Protein AF-A0A139XTA2-F1 (afdb_monomer)

Sequence (154 aa):
LEHAQQMVEWRREFYPLSDKDPELAELLKLGAMYWVGRDPSLRPLLIVRLSRLPKATTPELFKKLTIFCFEWALRFLMVPGVVETCVVLFDVRAVPLHQFPVSALTDMVNTLTKQFPFRLHRMWIINDSFFVQTVWSIAKQFLTEVQQQKMKFF

Secondary structure (DSSP, 8-state):
-HHHHHHHHHHHHH----TTSHHHHHHHHTTSEEEEEE-TT-PEEEEEEGGGS-TT--HHHHHHHHHHHHHHHHHHT-BTTTB--EEEEEE-TT--GGGS-HHHHHHHHHHHHHHSTT-EEEEEEES--HHHHHHHHHHGGGS-HHHHHTEEE-

Radius of gyration: 15.33 Å; Cα contacts (8 Å, |Δi|>4): 190; chains: 1; bounding box: 38×36×37 Å

Foldseek 3Di:
DVLVVVLVVVDVVLDDADCVPVLLVQCVVLCQWDWDFADPLQAIEIEHAPVSDDPPQDLSSVLSNVVVRVVCCVVPRADPPRHQAHEYEHECPPPPCVPDDLVSLLVSLVCCCSNVNPHYQAYEYEPDDPNVVVVVVSSVVNDDPVRVVRYHYD

Solvent-accessible surface area (backbone atoms only — not comparable to full-atom values): 8726 Å² total; per-residue (Å²): 110,69,69,60,51,54,44,52,52,52,50,63,71,66,49,87,81,58,74,80,42,68,71,54,33,48,44,50,72,58,52,21,51,47,79,52,76,55,48,98,83,59,24,37,26,36,40,34,32,54,65,48,52,60,92,82,65,46,65,68,58,54,48,52,48,52,51,51,54,48,56,50,34,60,73,74,64,39,39,89,98,77,29,67,36,30,34,34,42,40,36,47,44,95,48,72,69,86,74,57,55,66,67,50,54,52,50,50,53,50,46,43,55,67,74,48,58,83,28,73,63,36,36,41,35,34,62,62,48,83,67,48,59,59,55,44,63,56,49,51,78,80,43,55,72,74,58,51,72,30,54,43,81,75

Nearest PDB structures (foldseek):
  3q8g-assembly1_A  TM=8.416E-01  e=1.715E-07  Saccharomyces cerevisiae
  3b74-assembly1_A  TM=8.156E-01  e=2.206E-07  Saccharomyces cerevisiae
  7zg9-assembly2_B  TM=7.229E-01  e=6.046E-07  Saccharomyces cerevisiae S288C
  7wvt-assembly1_A  TM=8.093E-01  e=4.262E-06  Saccharomyces cerevisiae S288C
  7wwg-assembly1_A  TM=7.658E-01  e=7.514E-06  Saccharomyces cerevisiae S288C

InterPro domains:
  IPR001251 CRAL-TRIO lipid binding dom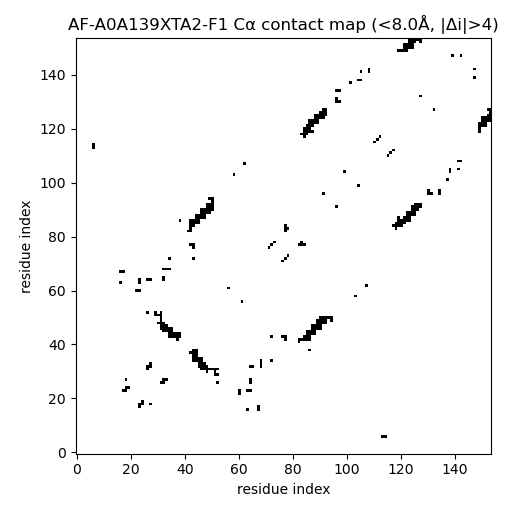ain [PF00650] (29-154)
  IPR001251 CRAL-TRIO lipid binding domain [PS50191] (23-154)
  IPR001251 CRAL-TRIO lipid binding domain [cd00170] (21-154)
  IPR036865 CRAL-TRIO lipid binding domain superfamily [G3DSA:3.40.525.10] (1-154)
  IPR036865 CRAL-TRIO lipid binding domain superfamily [SSF52087] (21-153)

Mean predicted aligned error: 4.33 Å

Structure (mmCIF, N/CA/C/O backbone):
data_AF-A0A139XTA2-F1
#
_entry.id   AF-A0A139XTA2-F1
#
loop_
_atom_site.group_PDB
_atom_site.id
_atom_site.type_symbol
_atom_site.label_atom_id
_atom_site.label_alt_id
_atom_site.label_comp_id
_atom_site.label_asym_id
_atom_site.label_entity_id
_atom_site.label_seq_id
_atom_site.pdbx_PDB_ins_code
_atom_site.Cartn_x
_atom_site.Cartn_y
_atom_site.Cartn_z
_atom_site.occupancy
_atom_site.B_iso_or_equiv
_atom_site.auth_seq_id
_atom_site.auth_comp_id
_atom_site.auth_asym_id
_atom_site.auth_atom_id
_atom_site.pdbx_PDB_model_num
ATOM 1 N N . LEU A 1 1 ? -10.656 21.370 4.071 1.00 78.69 1 LEU A N 1
ATOM 2 C CA . LEU A 1 1 ? -10.856 21.712 2.642 1.00 78.69 1 LEU A CA 1
ATOM 3 C C . LEU A 1 1 ? -9.549 21.594 1.863 1.00 78.69 1 LEU A C 1
ATOM 5 O O . LEU A 1 1 ? -9.538 20.863 0.886 1.00 78.69 1 LEU A O 1
ATOM 9 N N . GLU A 1 2 ? -8.451 22.180 2.348 1.00 91.56 2 GLU A N 1
ATOM 10 C CA . GLU A 1 2 ? -7.116 22.091 1.723 1.00 91.56 2 GLU A CA 1
ATOM 11 C C . GLU A 1 2 ? -6.650 20.652 1.428 1.00 91.56 2 GLU A C 1
ATOM 13 O O . GLU A 1 2 ? -6.297 20.328 0.300 1.00 91.56 2 GLU A O 1
ATOM 18 N N . HIS A 1 3 ? -6.740 19.740 2.403 1.00 89.38 3 HIS A N 1
ATOM 19 C CA . HIS A 1 3 ? -6.339 18.344 2.188 1.00 89.38 3 HIS A CA 1
ATOM 20 C C . HIS A 1 3 ? -7.135 17.651 1.067 1.00 89.38 3 HIS A C 1
ATOM 22 O O . HIS A 1 3 ? -6.572 16.918 0.261 1.00 89.38 3 HIS A O 1
ATOM 28 N N . ALA A 1 4 ? -8.441 17.920 0.977 1.00 92.94 4 ALA A N 1
ATOM 29 C CA . ALA A 1 4 ? -9.280 17.354 -0.075 1.00 92.94 4 ALA A CA 1
ATOM 30 C C . ALA A 1 4 ? -8.895 17.894 -1.464 1.00 92.94 4 ALA A C 1
ATOM 32 O O . ALA A 1 4 ? -8.940 17.146 -2.436 1.00 92.94 4 ALA A O 1
ATOM 33 N N . GLN A 1 5 ? -8.471 19.160 -1.560 1.00 94.81 5 GLN A N 1
ATOM 34 C CA . GLN A 1 5 ? -7.954 19.736 -2.807 1.00 94.81 5 GLN A CA 1
ATOM 35 C C . GLN A 1 5 ? -6.657 19.043 -3.232 1.00 94.81 5 GLN A C 1
ATOM 37 O O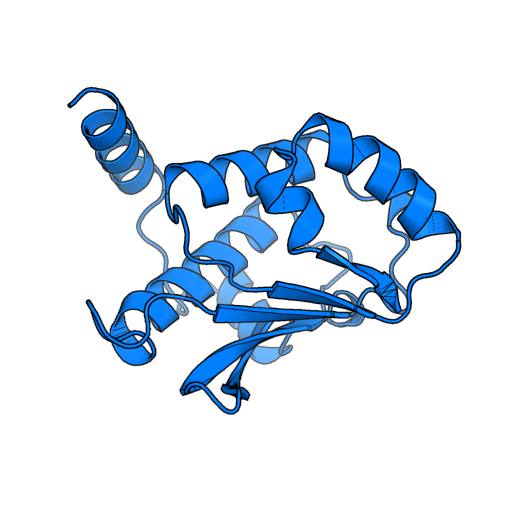 . GLN A 1 5 ? -6.583 18.552 -4.354 1.00 94.81 5 GLN A O 1
ATOM 42 N N . GLN A 1 6 ? -5.708 18.874 -2.306 1.00 94.12 6 GLN A N 1
ATOM 43 C CA . GLN A 1 6 ? -4.457 18.147 -2.561 1.00 94.12 6 GLN A CA 1
ATOM 44 C C . GLN A 1 6 ? -4.706 16.697 -3.005 1.00 94.12 6 GLN A C 1
ATOM 46 O O . GLN A 1 6 ? -4.005 16.172 -3.870 1.00 94.12 6 GLN A O 1
ATOM 51 N N . MET A 1 7 ? -5.717 16.029 -2.435 1.00 95.00 7 MET A N 1
ATOM 52 C CA . MET A 1 7 ? -6.122 14.694 -2.884 1.00 95.00 7 MET A CA 1
ATOM 53 C C . MET A 1 7 ? -6.605 14.708 -4.336 1.00 95.00 7 MET A C 1
ATOM 55 O O . MET A 1 7 ? -6.195 13.863 -5.129 1.00 95.00 7 MET A O 1
ATOM 59 N N . VAL A 1 8 ? -7.462 15.665 -4.695 1.00 95.50 8 VAL A N 1
ATOM 60 C CA . VAL A 1 8 ? -7.990 15.794 -6.059 1.00 95.50 8 VAL A CA 1
ATOM 61 C C . VAL A 1 8 ? -6.881 16.122 -7.059 1.00 95.50 8 VAL A C 1
ATOM 63 O O . VAL A 1 8 ? -6.839 15.511 -8.124 1.00 95.50 8 VAL A O 1
ATOM 66 N N . GLU A 1 9 ? -5.985 17.048 -6.726 1.00 96.12 9 GLU A N 1
ATOM 67 C CA . GLU A 1 9 ? -4.848 17.439 -7.570 1.00 96.12 9 GLU A CA 1
ATOM 68 C C . GLU A 1 9 ? -3.920 16.256 -7.836 1.00 96.12 9 GLU A C 1
ATOM 70 O O . GLU A 1 9 ? -3.707 15.900 -8.993 1.00 96.12 9 GLU A O 1
ATOM 75 N N . TRP A 1 10 ? -3.494 15.552 -6.783 1.00 95.88 10 TRP A N 1
ATOM 76 C CA . TRP A 1 10 ? -2.662 14.358 -6.929 1.00 95.88 10 TRP A CA 1
ATOM 77 C C . TRP A 1 10 ? -3.321 13.299 -7.819 1.00 95.88 10 TRP A C 1
ATOM 79 O O . TRP A 1 10 ? -2.666 12.694 -8.663 1.00 95.88 10 TRP A O 1
ATOM 89 N N . ARG A 1 11 ? -4.636 13.078 -7.672 1.00 95.00 11 ARG A N 1
ATOM 90 C CA . ARG A 1 11 ? -5.367 12.126 -8.521 1.00 95.00 11 ARG A CA 1
ATOM 91 C C . ARG A 1 11 ? -5.356 12.566 -9.986 1.00 95.00 11 ARG A C 1
ATOM 93 O O . ARG A 1 11 ? -5.159 11.728 -10.859 1.00 95.00 11 ARG A O 1
ATOM 100 N N . ARG A 1 12 ? -5.545 13.857 -10.272 1.00 95.56 12 ARG A N 1
ATOM 101 C CA . ARG A 1 12 ? -5.494 14.381 -11.649 1.00 95.56 12 ARG A CA 1
ATOM 102 C C . ARG A 1 12 ? -4.133 14.159 -12.302 1.00 95.56 12 ARG A C 1
ATOM 104 O O . ARG A 1 12 ? -4.094 13.898 -13.495 1.00 95.56 12 ARG A O 1
ATOM 111 N N . GLU A 1 13 ? -3.057 14.248 -11.528 1.00 94.56 13 GLU A N 1
ATOM 112 C CA . GLU A 1 13 ? -1.691 14.020 -12.009 1.00 94.56 13 GLU A CA 1
ATOM 113 C C . GLU A 1 13 ? -1.353 12.531 -12.154 1.00 94.56 13 GLU A C 1
ATOM 115 O O . GLU A 1 13 ? -0.640 12.141 -13.075 1.00 94.56 13 GLU A O 1
ATOM 120 N N . PHE A 1 14 ? -1.849 11.690 -11.243 1.00 94.56 14 PHE A N 1
ATOM 121 C CA . PHE A 1 14 ? -1.490 10.273 -11.191 1.00 94.56 14 PHE A CA 1
ATOM 122 C C . PHE A 1 14 ? -2.231 9.412 -12.225 1.00 94.56 14 PHE A C 1
ATOM 124 O O . PHE A 1 14 ? -1.702 8.398 -12.681 1.00 94.56 14 PHE A O 1
ATOM 131 N N . TYR A 1 15 ? -3.467 9.777 -12.572 1.00 93.31 15 TYR A N 1
ATOM 132 C CA . TYR A 1 15 ? -4.300 9.038 -13.524 1.00 93.31 15 TYR A CA 1
ATOM 133 C C . TYR A 1 15 ? -4.095 9.536 -14.970 1.00 93.31 15 TYR A C 1
ATOM 135 O O . TYR A 1 15 ? -3.822 10.716 -15.174 1.00 93.31 15 TYR A O 1
ATOM 143 N N . PRO A 1 16 ? -4.268 8.676 -15.998 1.00 93.12 16 PRO A N 1
ATOM 144 C CA . PRO A 1 16 ? -4.934 7.372 -15.972 1.00 93.12 16 PRO A CA 1
ATOM 145 C C . PRO A 1 16 ? -4.050 6.210 -15.505 1.00 93.12 16 PRO A C 1
ATOM 147 O O . PRO A 1 16 ? -2.853 6.156 -15.759 1.00 93.12 16 PRO A O 1
ATOM 150 N N . LEU A 1 17 ? -4.697 5.227 -14.877 1.00 94.12 17 LEU A N 1
ATOM 151 C CA . LEU A 1 17 ? -4.104 3.960 -14.465 1.00 94.12 17 LEU A CA 1
ATOM 152 C C . LEU A 1 17 ? -4.960 2.837 -15.045 1.00 94.12 17 LEU A C 1
ATOM 154 O O . LEU A 1 17 ? -6.180 2.840 -14.873 1.00 94.12 17 LEU A O 1
ATOM 158 N N . SER A 1 18 ? -4.344 1.898 -15.755 1.00 93.56 18 SER A N 1
ATOM 159 C CA . SER A 1 18 ? -5.066 0.818 -16.424 1.00 93.56 18 SER A CA 1
ATOM 160 C C . SER A 1 18 ? -4.242 -0.456 -16.434 1.00 93.56 18 SER A C 1
ATOM 162 O O . SER A 1 18 ? -3.055 -0.434 -16.723 1.00 93.56 18 SER A O 1
ATOM 164 N N . ASP A 1 19 ? -4.918 -1.575 -16.213 1.00 92.38 19 ASP A N 1
ATOM 165 C CA . ASP A 1 19 ? -4.438 -2.939 -16.445 1.00 92.38 19 ASP A CA 1
ATOM 166 C C . ASP A 1 19 ? -4.076 -3.247 -17.909 1.00 92.38 19 ASP A C 1
ATOM 168 O O . ASP A 1 19 ? -3.582 -4.333 -18.200 1.00 92.38 19 ASP A O 1
ATOM 172 N N . LYS A 1 20 ? -4.306 -2.310 -18.836 1.00 95.44 20 LYS A N 1
ATOM 173 C CA . LYS A 1 20 ? -3.802 -2.368 -20.213 1.00 95.44 20 LYS A CA 1
ATOM 174 C C . LYS A 1 20 ? -2.366 -1.857 -20.349 1.00 95.44 20 LYS A C 1
ATOM 176 O O . LYS A 1 20 ? -1.761 -2.092 -21.391 1.00 95.44 20 LYS A O 1
ATOM 181 N N . ASP A 1 21 ? -1.831 -1.164 -19.340 1.00 96.31 21 ASP A N 1
ATOM 182 C CA . ASP A 1 21 ? -0.407 -0.818 -19.272 1.00 96.31 21 ASP A CA 1
ATOM 183 C C . ASP A 1 21 ? 0.407 -2.128 -19.187 1.00 96.31 21 ASP A C 1
ATOM 185 O O . ASP A 1 21 ? 0.208 -2.887 -18.233 1.00 96.31 21 ASP A O 1
ATOM 189 N N . PRO A 1 22 ? 1.286 -2.434 -20.164 1.00 96.44 22 PRO A N 1
ATOM 190 C CA . PRO A 1 22 ? 1.987 -3.715 -20.228 1.00 96.44 22 PRO A CA 1
ATOM 191 C C . PRO A 1 22 ? 2.801 -4.047 -18.976 1.00 96.44 22 PRO A C 1
ATOM 193 O O . PRO A 1 22 ? 2.806 -5.202 -18.548 1.00 96.44 22 PRO A O 1
A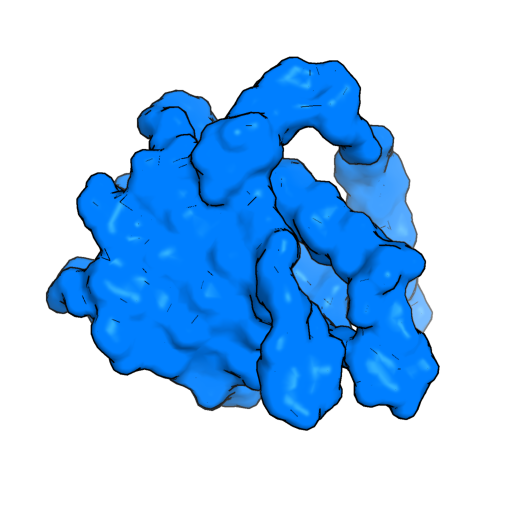TOM 196 N N . GLU A 1 23 ? 3.462 -3.056 -18.372 1.00 95.62 23 GLU A N 1
ATOM 197 C CA . GLU A 1 23 ? 4.311 -3.280 -17.199 1.00 95.62 23 GLU A CA 1
ATOM 198 C C . GLU A 1 23 ? 3.457 -3.617 -15.973 1.00 95.62 23 GLU A C 1
ATOM 200 O O . GLU A 1 23 ? 3.743 -4.562 -15.235 1.00 95.62 23 GLU A O 1
ATOM 205 N N . LEU A 1 24 ? 2.356 -2.885 -15.786 1.00 96.69 24 LEU A N 1
ATOM 206 C CA . LEU A 1 24 ? 1.407 -3.140 -14.706 1.00 96.69 24 LEU A CA 1
ATOM 207 C C . LEU A 1 24 ? 0.687 -4.482 -14.894 1.00 96.69 24 LEU A C 1
ATOM 209 O O . LEU A 1 24 ? 0.552 -5.253 -13.941 1.00 96.69 24 LEU A O 1
ATOM 213 N N . ALA A 1 25 ? 0.250 -4.774 -16.121 1.00 97.06 25 ALA A N 1
ATOM 214 C CA . ALA A 1 25 ? -0.408 -6.024 -16.482 1.00 97.06 25 ALA A CA 1
ATOM 215 C C . ALA A 1 25 ? 0.475 -7.234 -16.165 1.00 97.06 25 ALA A C 1
ATOM 217 O O . ALA A 1 25 ? -0.017 -8.247 -15.667 1.00 97.06 25 ALA A O 1
ATOM 218 N N . GLU A 1 26 ? 1.777 -7.130 -16.427 1.00 96.88 26 GLU A N 1
ATOM 219 C CA . GLU A 1 26 ? 2.726 -8.193 -16.123 1.00 96.88 26 GLU A CA 1
ATOM 220 C C . GLU A 1 26 ? 2.857 -8.423 -14.614 1.00 96.88 26 GLU A C 1
ATOM 222 O O . GLU A 1 26 ? 2.754 -9.561 -14.155 1.00 96.88 26 GLU A O 1
ATOM 227 N N . LEU A 1 27 ? 2.968 -7.363 -13.806 1.00 96.69 27 LEU A N 1
ATOM 228 C CA . LEU A 1 27 ? 3.013 -7.511 -12.345 1.00 96.69 27 LEU A CA 1
ATOM 229 C C . LEU A 1 27 ? 1.738 -8.143 -11.766 1.00 96.69 27 LEU A C 1
ATOM 231 O O . LEU A 1 27 ? 1.811 -8.951 -10.831 1.00 96.69 27 LEU A O 1
ATOM 235 N N . LEU A 1 28 ? 0.576 -7.800 -12.331 1.00 96.94 28 LEU A N 1
ATOM 236 C CA . LEU A 1 28 ? -0.703 -8.416 -11.979 1.00 96.94 28 LEU A CA 1
ATOM 237 C C . LEU A 1 28 ? -0.709 -9.914 -12.331 1.00 96.94 28 LEU A C 1
ATOM 239 O O . LEU A 1 28 ? -1.068 -10.734 -11.485 1.00 96.94 28 LEU A O 1
ATOM 243 N N . LYS A 1 29 ? -0.243 -10.293 -13.531 1.00 97.25 29 LYS A N 1
ATOM 244 C CA . LYS A 1 29 ? -0.150 -11.698 -13.983 1.00 97.25 29 LYS A CA 1
ATOM 245 C C . LYS A 1 29 ? 0.823 -12.533 -13.152 1.00 97.25 29 LYS A C 1
ATOM 247 O O . LYS A 1 29 ? 0.515 -13.674 -12.813 1.00 97.25 29 LYS A O 1
ATOM 252 N N . LEU A 1 30 ? 1.967 -11.965 -12.771 1.00 97.12 30 LEU A N 1
ATOM 253 C CA . LEU A 1 30 ? 2.942 -12.613 -11.882 1.00 97.12 30 LEU A CA 1
ATOM 254 C C . LEU A 1 30 ? 2.374 -12.861 -10.472 1.00 97.12 30 LEU A C 1
ATOM 256 O O . LEU A 1 30 ? 2.926 -13.647 -9.689 1.00 97.12 30 LEU A O 1
ATOM 260 N N . GLY A 1 31 ? 1.260 -12.200 -10.139 1.00 96.69 31 GLY A N 1
ATOM 261 C CA . GLY A 1 31 ? 0.622 -12.254 -8.834 1.00 96.69 31 GLY A CA 1
ATOM 262 C C . GLY A 1 31 ? 1.517 -11.644 -7.761 1.00 96.69 31 GLY A C 1
ATOM 263 O O . GLY A 1 31 ? 1.641 -12.211 -6.670 1.00 96.69 31 GLY A O 1
ATOM 264 N N . ALA A 1 32 ? 2.188 -10.538 -8.080 1.00 95.44 32 ALA A N 1
ATOM 265 C CA . ALA A 1 32 ? 2.979 -9.794 -7.108 1.00 95.44 32 ALA A CA 1
ATOM 266 C C . ALA A 1 32 ? 2.095 -9.124 -6.047 1.00 95.44 32 ALA A C 1
ATOM 268 O O . ALA A 1 32 ? 2.486 -9.037 -4.884 1.00 95.44 32 ALA A O 1
ATOM 269 N N . MET A 1 33 ? 0.883 -8.715 -6.430 1.00 97.94 33 MET A N 1
ATOM 270 C CA . MET A 1 33 ? -0.120 -8.166 -5.527 1.00 97.94 33 MET A CA 1
ATOM 271 C C . MET A 1 33 ? -1.522 -8.564 -5.988 1.00 97.94 33 MET A C 1
ATOM 273 O O . MET A 1 33 ? -1.856 -8.376 -7.155 1.00 97.94 33 MET A O 1
ATOM 277 N N . TYR A 1 34 ? -2.332 -9.138 -5.098 1.00 98.06 34 TYR A N 1
ATOM 278 C CA . TYR A 1 34 ? -3.694 -9.561 -5.435 1.00 98.06 34 TYR A CA 1
ATOM 279 C C . TYR A 1 34 ? -4.586 -9.703 -4.201 1.00 98.06 34 TYR A C 1
ATOM 281 O O . TYR A 1 34 ? -4.122 -9.992 -3.099 1.00 98.06 34 TYR A O 1
ATOM 289 N N . TRP A 1 35 ? -5.888 -9.528 -4.402 1.00 98.19 35 TRP A N 1
ATOM 290 C CA . TRP A 1 35 ? -6.899 -9.744 -3.371 1.00 98.19 35 TRP A CA 1
ATOM 291 C C . TRP A 1 35 ? -7.321 -11.210 -3.317 1.00 98.19 35 TRP A C 1
ATOM 293 O O . TRP A 1 35 ? -7.503 -11.845 -4.355 1.00 98.19 35 TRP A O 1
ATOM 303 N N . VAL A 1 36 ? -7.514 -11.745 -2.114 1.00 97.06 36 VAL A N 1
ATOM 304 C CA . VAL A 1 36 ? -8.007 -13.110 -1.908 1.00 97.06 36 VAL A CA 1
ATOM 305 C C . VAL A 1 36 ? -8.890 -13.181 -0.673 1.00 97.06 36 VAL A C 1
ATOM 307 O O . VAL A 1 36 ? -8.509 -12.703 0.386 1.00 97.06 36 VAL A O 1
ATOM 310 N N . GLY A 1 37 ? -10.054 -13.820 -0.789 1.00 96.31 37 GLY A N 1
ATOM 311 C CA . GLY A 1 37 ? -10.918 -14.114 0.355 1.00 96.31 37 GLY A CA 1
ATOM 312 C C . GLY A 1 37 ? -11.241 -12.906 1.246 1.00 96.31 37 GLY A C 1
ATOM 313 O O . GLY A 1 37 ? -11.165 -11.744 0.834 1.00 96.31 37 GLY A O 1
ATOM 314 N N . ARG A 1 38 ? -11.651 -13.200 2.482 1.00 96.81 38 ARG A N 1
ATOM 315 C CA . ARG A 1 38 ? -11.975 -12.216 3.518 1.00 96.81 38 ARG A CA 1
ATOM 316 C C . ARG A 1 38 ? -11.616 -12.768 4.898 1.00 96.81 38 ARG A C 1
ATOM 318 O O . ARG A 1 38 ? -11.621 -13.982 5.092 1.00 96.81 38 ARG A O 1
ATOM 325 N N . ASP A 1 39 ? -11.312 -11.883 5.843 1.00 95.25 39 ASP A N 1
ATOM 326 C CA . ASP A 1 39 ? -11.185 -12.248 7.258 1.00 95.25 39 ASP A CA 1
ATOM 327 C C . ASP A 1 39 ? -12.572 -12.556 7.886 1.00 95.25 39 ASP A C 1
ATOM 329 O O . ASP A 1 39 ? -13.604 -12.326 7.245 1.00 95.25 39 ASP A O 1
ATOM 333 N N . PRO A 1 40 ? -12.645 -13.058 9.136 1.00 95.75 40 PRO A N 1
ATOM 334 C CA . PRO A 1 40 ? -13.923 -13.334 9.805 1.00 95.75 40 PRO A CA 1
ATOM 335 C C . PRO A 1 40 ? -14.845 -12.117 9.988 1.00 95.75 40 PRO A C 1
ATOM 337 O O . PRO A 1 40 ? -16.038 -12.287 10.213 1.00 95.75 40 PRO A O 1
ATOM 340 N N . SER A 1 41 ? -14.324 -10.889 9.898 1.00 95.81 41 SER A N 1
ATOM 341 C CA . SER A 1 41 ? -15.122 -9.654 9.896 1.00 95.81 41 SER A CA 1
ATOM 342 C C . SER A 1 41 ? -15.393 -9.136 8.478 1.00 95.81 41 SER A C 1
ATOM 344 O O . SER A 1 41 ? -15.703 -7.959 8.301 1.00 95.81 41 SER A O 1
ATOM 346 N N . LEU A 1 42 ? -15.255 -9.998 7.468 1.00 96.75 42 LEU A N 1
ATOM 347 C CA . LEU A 1 42 ? -15.474 -9.720 6.052 1.00 96.75 42 LEU A CA 1
ATOM 348 C C . LEU A 1 42 ? -14.498 -8.712 5.424 1.00 96.75 42 LEU A C 1
ATOM 350 O O . LEU A 1 42 ? -14.716 -8.297 4.283 1.00 96.75 42 LEU A O 1
ATOM 354 N N . ARG A 1 43 ? -13.397 -8.344 6.087 1.00 97.56 43 ARG A N 1
ATOM 355 C CA . ARG A 1 43 ? -12.388 -7.446 5.505 1.00 97.56 43 ARG A CA 1
ATOM 356 C C . ARG A 1 43 ? -11.646 -8.171 4.385 1.00 97.56 43 ARG A C 1
ATOM 358 O O . ARG A 1 43 ? -11.157 -9.276 4.621 1.00 97.56 43 ARG A O 1
ATOM 365 N N . PRO A 1 44 ? -11.535 -7.593 3.178 1.00 98.19 44 PRO A N 1
ATOM 366 C CA . PRO A 1 44 ? -10.768 -8.210 2.107 1.00 98.19 44 PRO A CA 1
ATOM 367 C C . PRO A 1 44 ? -9.292 -8.337 2.497 1.00 98.19 44 PRO A C 1
ATOM 369 O O . PRO A 1 44 ? -8.726 -7.438 3.131 1.00 98.19 44 PRO A O 1
ATOM 372 N N . LEU A 1 45 ? -8.677 -9.453 2.108 1.00 98.31 45 LEU A N 1
ATOM 373 C CA . LEU A 1 45 ? -7.265 -9.728 2.358 1.00 98.31 45 LEU A CA 1
ATOM 374 C C . LEU A 1 45 ? -6.443 -9.468 1.088 1.00 98.31 45 LEU A C 1
ATOM 376 O O . LEU A 1 45 ? -6.669 -10.079 0.045 1.00 98.31 45 LEU A O 1
ATOM 380 N N . LEU A 1 46 ? -5.491 -8.542 1.184 1.00 98.50 46 LEU A N 1
ATOM 381 C CA . LEU A 1 46 ? -4.501 -8.252 0.151 1.00 98.50 46 LEU A CA 1
ATOM 382 C C . LEU A 1 46 ? -3.256 -9.093 0.400 1.00 98.50 46 LEU A C 1
ATOM 384 O O . LEU A 1 46 ? -2.675 -9.030 1.482 1.00 98.50 46 LEU A O 1
ATOM 388 N N . ILE A 1 47 ? -2.811 -9.824 -0.610 1.00 98.00 47 ILE A N 1
ATOM 389 C CA . ILE A 1 47 ? -1.530 -10.520 -0.598 1.00 98.00 47 ILE A CA 1
ATOM 390 C C . ILE A 1 47 ? -0.524 -9.693 -1.390 1.00 98.00 47 ILE A C 1
ATOM 392 O O . ILE A 1 47 ? -0.794 -9.320 -2.530 1.00 98.00 47 ILE A O 1
ATOM 396 N N . VAL A 1 48 ? 0.648 -9.457 -0.806 1.00 96.44 48 VAL A N 1
ATOM 397 C CA . VAL A 1 48 ? 1.807 -8.857 -1.472 1.00 96.44 48 VAL A CA 1
ATOM 398 C C . VAL A 1 48 ? 2.965 -9.841 -1.390 1.00 96.44 48 VAL A C 1
ATOM 400 O O . VAL A 1 48 ? 3.359 -10.231 -0.295 1.00 96.44 48 VAL A O 1
ATOM 403 N N . ARG A 1 49 ? 3.505 -10.260 -2.536 1.00 94.31 49 ARG A N 1
ATOM 404 C CA . ARG A 1 49 ? 4.616 -11.220 -2.626 1.00 94.31 49 ARG A CA 1
ATOM 405 C C . ARG A 1 49 ? 5.805 -10.566 -3.301 1.00 94.31 49 ARG A C 1
ATOM 407 O O . ARG A 1 49 ? 5.877 -10.532 -4.530 1.00 94.31 49 ARG A O 1
ATOM 414 N N . LEU A 1 50 ? 6.763 -10.090 -2.511 1.00 90.50 50 LEU A N 1
ATOM 415 C CA . LEU A 1 50 ? 7.918 -9.387 -3.069 1.00 90.50 50 LEU A CA 1
ATOM 416 C C . LEU A 1 50 ? 8.810 -10.304 -3.920 1.00 90.50 50 LEU A C 1
ATOM 418 O O . LEU A 1 50 ? 9.382 -9.851 -4.903 1.00 90.50 50 LEU A O 1
ATOM 422 N N . SER A 1 51 ? 8.855 -11.606 -3.620 1.00 90.88 51 SER A N 1
ATOM 423 C CA . SER A 1 51 ? 9.584 -12.609 -4.419 1.00 90.88 51 SER A CA 1
ATOM 424 C C . SER A 1 51 ? 9.078 -12.766 -5.859 1.00 90.88 51 SER A C 1
ATOM 426 O O . SER A 1 51 ? 9.763 -13.361 -6.689 1.00 90.88 51 SER A O 1
ATOM 428 N N . ARG A 1 52 ? 7.875 -12.263 -6.163 1.00 93.31 52 ARG A N 1
ATOM 429 C CA . ARG A 1 52 ? 7.284 -12.272 -7.509 1.00 93.31 52 ARG A CA 1
ATOM 430 C C . ARG A 1 52 ? 7.559 -10.993 -8.290 1.00 93.31 52 ARG A C 1
ATOM 432 O O . ARG A 1 52 ? 7.222 -10.946 -9.468 1.00 93.31 52 ARG A O 1
ATOM 439 N N . LEU A 1 53 ? 8.144 -9.973 -7.661 1.00 91.06 53 LEU A N 1
ATOM 440 C CA . LEU A 1 53 ? 8.531 -8.752 -8.354 1.00 91.06 53 LEU A CA 1
ATOM 441 C C . LEU A 1 53 ? 9.797 -9.011 -9.182 1.00 91.06 53 LEU A C 1
ATOM 443 O O . LEU A 1 53 ? 10.808 -9.461 -8.634 1.00 91.06 53 LEU A O 1
ATOM 447 N N . PRO A 1 54 ? 9.787 -8.703 -10.489 1.00 91.06 54 PRO A N 1
ATOM 448 C CA . PRO A 1 54 ? 11.009 -8.645 -11.277 1.00 91.06 54 PRO A CA 1
ATOM 449 C C . PRO A 1 54 ? 12.027 -7.698 -10.633 1.00 91.06 54 PRO A C 1
ATOM 451 O O . PRO A 1 54 ? 11.656 -6.630 -10.147 1.00 91.06 54 PRO A O 1
ATOM 454 N N . LYS A 1 55 ? 13.323 -8.031 -10.690 1.00 86.06 55 LYS A N 1
ATOM 455 C CA . LYS A 1 55 ? 14.397 -7.177 -10.137 1.00 86.06 55 LYS A CA 1
ATOM 456 C C . LYS A 1 55 ? 14.432 -5.768 -10.743 1.00 86.06 55 LYS A C 1
ATOM 458 O O . LYS A 1 55 ? 14.894 -4.844 -10.091 1.00 86.06 55 LYS A O 1
ATOM 463 N N . ALA A 1 56 ? 13.951 -5.620 -11.976 1.00 87.88 56 ALA A N 1
ATOM 464 C CA . ALA A 1 56 ? 13.858 -4.342 -12.678 1.00 87.88 56 ALA A CA 1
ATOM 465 C C . ALA A 1 56 ? 12.638 -3.495 -12.260 1.00 87.88 56 ALA A C 1
ATOM 467 O O . ALA A 1 56 ? 12.464 -2.396 -12.778 1.00 87.88 56 ALA A O 1
ATOM 468 N N . THR A 1 57 ? 11.785 -3.987 -11.351 1.00 90.69 57 THR A N 1
ATOM 469 C CA . THR A 1 57 ? 10.599 -3.244 -10.906 1.00 90.69 57 THR A CA 1
ATOM 470 C C . THR A 1 57 ? 11.022 -1.969 -10.193 1.00 90.69 57 THR A C 1
ATOM 472 O O . THR A 1 57 ? 11.673 -2.013 -9.149 1.00 90.69 57 THR A O 1
ATOM 475 N N . THR A 1 58 ? 10.614 -0.829 -10.739 1.00 92.44 58 THR A N 1
ATOM 476 C CA . THR A 1 58 ? 10.882 0.474 -10.136 1.00 92.44 58 THR A CA 1
ATOM 477 C C . THR A 1 58 ? 9.924 0.754 -8.971 1.00 92.44 58 THR A C 1
ATOM 479 O O . THR A 1 58 ? 8.800 0.235 -8.948 1.00 92.44 58 THR A O 1
ATOM 482 N N . PRO A 1 59 ? 10.322 1.606 -8.009 1.00 91.12 59 PRO A N 1
ATOM 483 C CA . PRO A 1 59 ? 9.419 2.118 -6.981 1.00 91.12 59 PRO A CA 1
ATOM 484 C C . PRO A 1 59 ? 8.110 2.696 -7.532 1.00 91.12 59 PRO A C 1
ATOM 486 O O . PRO A 1 59 ? 7.038 2.342 -7.044 1.00 91.12 59 PRO A O 1
ATOM 489 N N . GLU A 1 60 ? 8.177 3.513 -8.585 1.00 93.25 60 GLU A N 1
ATOM 490 C CA . GLU A 1 60 ? 7.011 4.068 -9.281 1.00 93.25 60 GLU A CA 1
ATOM 491 C C . GLU A 1 60 ? 6.069 2.987 -9.817 1.00 93.25 60 GLU A C 1
ATOM 493 O O . GLU A 1 60 ? 4.852 3.101 -9.660 1.00 93.25 60 GLU A O 1
ATOM 498 N N . LEU A 1 61 ? 6.598 1.923 -10.426 1.00 94.69 61 LEU A N 1
ATOM 499 C CA . LEU A 1 61 ? 5.767 0.840 -10.945 1.00 94.69 61 LEU A CA 1
ATOM 500 C C . LEU A 1 61 ? 5.110 0.046 -9.804 1.00 94.69 61 LEU A C 1
ATOM 502 O O . LEU A 1 61 ? 3.922 -0.278 -9.872 1.00 94.69 61 LEU A O 1
ATOM 506 N N . PHE A 1 62 ? 5.837 -0.197 -8.710 1.00 94.44 62 PHE A N 1
ATOM 507 C CA . PHE A 1 62 ? 5.269 -0.808 -7.506 1.00 94.44 62 PHE A CA 1
ATOM 508 C C . PHE A 1 62 ? 4.186 0.075 -6.859 1.00 94.44 62 PHE A C 1
ATOM 510 O O . PHE A 1 62 ? 3.152 -0.427 -6.403 1.00 94.44 62 PHE A O 1
ATOM 517 N N . LYS A 1 63 ? 4.373 1.401 -6.869 1.00 95.25 63 LYS A N 1
ATOM 518 C CA . LYS A 1 63 ? 3.360 2.383 -6.461 1.00 95.25 63 LYS A CA 1
ATOM 519 C C . LYS A 1 63 ? 2.124 2.288 -7.343 1.00 95.25 63 LYS A C 1
ATOM 521 O O . LYS A 1 63 ? 1.038 2.087 -6.809 1.00 95.25 63 LYS A O 1
ATOM 526 N N . LYS A 1 64 ? 2.268 2.325 -8.670 1.00 96.81 64 LYS A N 1
ATOM 527 C CA . LYS A 1 64 ? 1.161 2.124 -9.623 1.00 96.81 64 LYS A CA 1
ATOM 528 C C . LYS A 1 64 ? 0.388 0.834 -9.354 1.00 96.81 64 LYS A C 1
ATOM 530 O O . LYS A 1 64 ? -0.835 0.887 -9.256 1.00 96.81 64 LYS A O 1
ATOM 535 N N . LEU A 1 65 ? 1.080 -0.288 -9.145 1.00 97.44 65 LEU A N 1
ATOM 536 C CA . LEU A 1 65 ? 0.449 -1.562 -8.781 1.00 97.44 65 LEU A CA 1
ATOM 537 C C . LEU A 1 65 ? -0.368 -1.454 -7.492 1.00 97.44 65 LEU A C 1
ATOM 539 O O . LEU A 1 65 ? -1.529 -1.859 -7.454 1.00 97.44 65 LEU A O 1
ATOM 543 N N . THR A 1 66 ? 0.220 -0.864 -6.453 1.00 97.19 66 THR A N 1
ATOM 544 C CA . THR A 1 66 ? -0.440 -0.698 -5.154 1.00 97.19 66 THR A CA 1
ATOM 545 C C . THR A 1 66 ? -1.714 0.136 -5.282 1.00 97.19 66 THR A C 1
ATOM 547 O O . THR A 1 66 ? -2.775 -0.275 -4.812 1.00 97.19 66 THR A O 1
ATOM 550 N N . ILE A 1 67 ? -1.631 1.283 -5.960 1.00 97.56 67 ILE A N 1
ATOM 551 C CA . ILE A 1 67 ? -2.770 2.185 -6.158 1.00 97.56 67 ILE A CA 1
ATOM 552 C C . ILE A 1 67 ? -3.856 1.510 -7.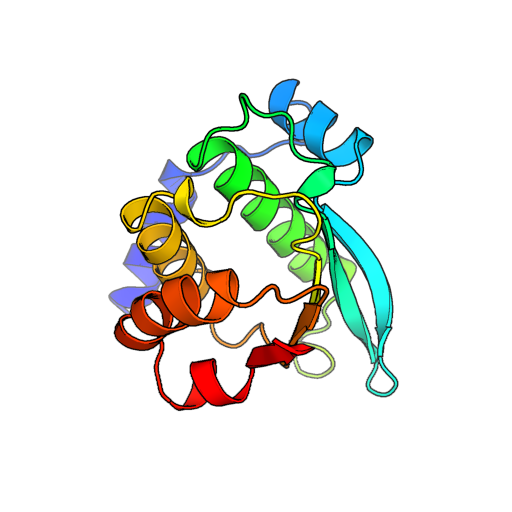000 1.00 97.56 67 ILE A C 1
ATOM 554 O O . ILE A 1 67 ? -5.029 1.584 -6.638 1.00 97.56 67 ILE A O 1
ATOM 558 N N . PHE A 1 68 ? -3.480 0.776 -8.052 1.00 97.88 68 PHE A N 1
ATOM 559 C CA . PHE A 1 68 ? -4.426 0.010 -8.865 1.00 97.88 68 PHE A CA 1
ATOM 560 C C . PHE A 1 68 ? -5.214 -0.993 -8.016 1.00 97.88 68 PHE A C 1
ATOM 562 O O . PHE A 1 68 ? -6.446 -1.005 -8.044 1.00 97.88 68 PHE A O 1
ATOM 569 N N . CYS A 1 69 ? -4.517 -1.800 -7.209 1.00 97.75 69 CYS A N 1
ATOM 570 C CA . CYS A 1 69 ? -5.158 -2.776 -6.334 1.00 97.75 69 CYS A CA 1
ATOM 571 C C . CYS A 1 69 ? -6.083 -2.113 -5.303 1.00 97.75 69 CYS A C 1
ATOM 573 O O . CYS A 1 69 ? -7.163 -2.644 -5.033 1.00 97.75 69 CYS A O 1
ATOM 575 N N . PHE A 1 70 ? -5.696 -0.969 -4.735 1.00 97.06 70 PHE A N 1
ATOM 576 C CA . PHE A 1 70 ? -6.519 -0.247 -3.762 1.00 97.06 70 PHE A CA 1
ATOM 577 C C . PHE A 1 70 ? -7.774 0.371 -4.386 1.00 97.06 70 PHE A C 1
ATOM 579 O O . PHE A 1 70 ? -8.858 0.198 -3.832 1.00 97.06 70 PHE A O 1
ATOM 586 N N . GLU A 1 71 ? -7.668 1.035 -5.538 1.00 96.44 71 GLU A N 1
ATOM 587 C CA . GLU A 1 71 ? -8.833 1.575 -6.256 1.00 96.44 71 GLU A CA 1
ATOM 588 C C . GLU A 1 71 ? -9.820 0.473 -6.637 1.00 96.44 71 GLU A C 1
ATOM 590 O O . GLU A 1 71 ? -11.031 0.608 -6.445 1.00 96.44 71 GLU A O 1
ATOM 595 N N . TRP A 1 72 ? -9.300 -0.662 -7.111 1.00 96.94 72 TRP A N 1
ATOM 596 C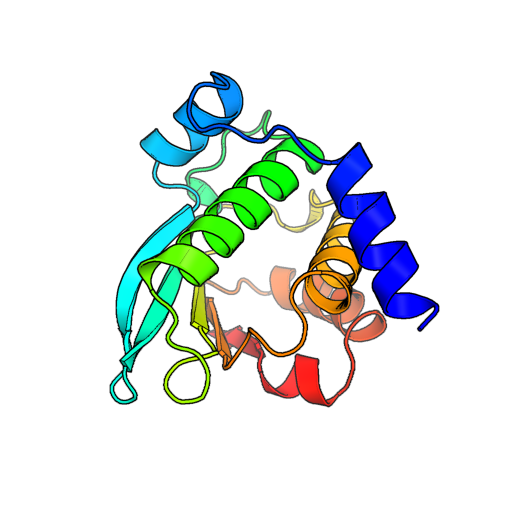 CA . TRP A 1 72 ? -10.125 -1.821 -7.420 1.00 96.94 72 TRP A CA 1
ATOM 597 C C . TRP A 1 72 ? -10.873 -2.319 -6.173 1.00 96.94 72 TRP A C 1
ATOM 599 O O . TRP A 1 72 ? -12.085 -2.535 -6.211 1.00 96.94 72 TRP A O 1
ATOM 609 N N . ALA A 1 73 ? -10.197 -2.425 -5.027 1.00 97.12 73 ALA A N 1
ATOM 610 C CA . ALA A 1 73 ? -10.839 -2.849 -3.784 1.00 97.12 73 ALA A CA 1
ATOM 611 C C . ALA A 1 73 ? -11.877 -1.861 -3.260 1.00 97.12 73 ALA A C 1
ATOM 613 O O . ALA A 1 73 ? -12.936 -2.292 -2.805 1.00 97.12 73 ALA A O 1
ATOM 614 N N . LEU A 1 74 ? -11.602 -0.557 -3.336 1.00 95.25 74 LEU A N 1
ATOM 615 C CA . LEU A 1 74 ? -12.567 0.471 -2.948 1.00 95.25 74 LEU A CA 1
ATOM 616 C C . LEU A 1 74 ? -13.861 0.354 -3.754 1.00 95.25 74 LEU A C 1
ATOM 618 O O . LEU A 1 74 ? -14.938 0.564 -3.205 1.00 95.25 74 LEU A O 1
ATOM 622 N N . ARG A 1 75 ? -13.755 0.001 -5.039 1.00 94.94 75 ARG A N 1
ATOM 623 C CA . ARG A 1 75 ? -14.904 -0.104 -5.937 1.00 94.94 75 ARG A CA 1
ATOM 624 C C . ARG A 1 75 ? -15.671 -1.418 -5.807 1.00 94.94 75 ARG A C 1
ATOM 626 O O . ARG A 1 75 ? -16.886 -1.414 -5.979 1.00 94.94 75 ARG A O 1
ATOM 633 N N . PHE A 1 76 ? -14.976 -2.528 -5.558 1.00 96.50 76 PHE A N 1
ATOM 634 C CA . PHE A 1 76 ? -15.564 -3.865 -5.703 1.00 96.50 76 PHE A CA 1
ATOM 635 C C . PHE A 1 76 ? -15.568 -4.711 -4.428 1.00 96.50 76 PHE A C 1
ATOM 637 O O . PHE A 1 76 ? -16.340 -5.664 -4.337 1.00 96.50 76 PHE A O 1
ATOM 644 N N . LEU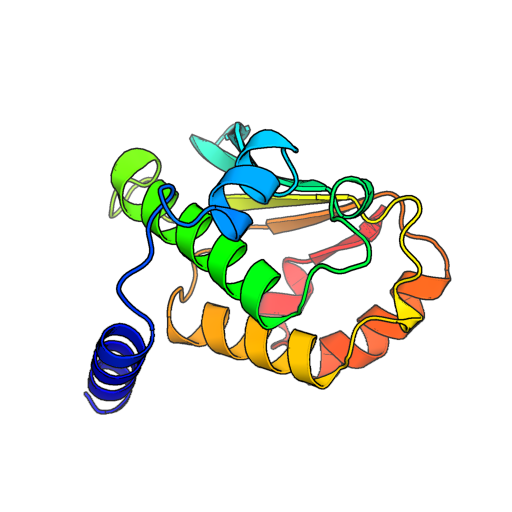 A 1 77 ? -14.719 -4.409 -3.444 1.00 97.00 77 LEU A N 1
ATOM 645 C CA . LEU A 1 77 ? -14.565 -5.240 -2.243 1.00 97.00 77 LEU A CA 1
ATOM 646 C C . LEU A 1 77 ? -15.035 -4.571 -0.955 1.00 97.00 77 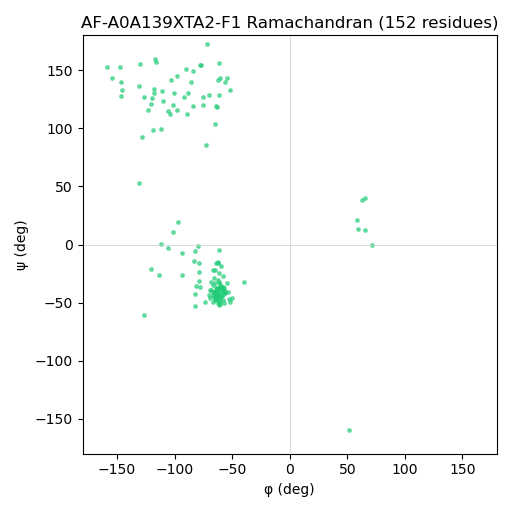LEU A C 1
ATOM 648 O O . LEU A 1 77 ? -15.377 -5.289 -0.005 1.00 97.00 77 LEU A O 1
ATOM 652 N N . MET A 1 78 ? -15.009 -3.241 -0.914 1.00 95.19 78 MET A N 1
ATOM 653 C CA . MET A 1 78 ? -15.378 -2.438 0.246 1.00 95.19 78 MET A CA 1
ATOM 654 C C . MET A 1 78 ? -16.815 -1.932 0.136 1.00 95.19 78 MET A C 1
ATOM 656 O O . MET A 1 78 ? -17.306 -1.624 -0.946 1.00 95.19 78 MET A O 1
ATOM 660 N N . VAL A 1 79 ? -17.482 -1.847 1.284 1.00 94.19 79 VAL A N 1
ATOM 661 C CA . VAL A 1 79 ? -18.854 -1.356 1.414 1.00 94.19 79 VAL A CA 1
ATOM 662 C C . VAL A 1 79 ? -18.834 -0.195 2.407 1.00 94.19 79 VAL A C 1
ATOM 664 O O . VAL A 1 79 ? -18.495 -0.430 3.574 1.00 94.19 79 VAL A O 1
ATOM 667 N N . PRO A 1 80 ? -19.169 1.036 1.975 1.00 92.94 80 PRO A N 1
ATOM 668 C CA . PRO A 1 80 ? -19.200 2.200 2.855 1.00 92.94 80 PRO A CA 1
ATOM 669 C C . PRO A 1 80 ? -20.044 1.950 4.109 1.00 92.94 80 PRO A C 1
ATOM 671 O O . PRO A 1 80 ? -21.142 1.403 4.025 1.00 92.94 80 PRO A O 1
ATOM 674 N N . GLY A 1 81 ? -19.510 2.313 5.274 1.00 92.38 81 GLY A N 1
ATOM 675 C CA . GLY A 1 81 ? -20.156 2.116 6.577 1.00 92.38 81 GLY A CA 1
ATOM 676 C C . GLY A 1 81 ? -20.236 0.672 7.096 1.00 92.38 81 GLY A C 1
ATOM 677 O O . GLY A 1 81 ? -20.743 0.471 8.197 1.00 92.38 81 GLY A O 1
ATOM 678 N N . VAL A 1 82 ? -19.742 -0.333 6.358 1.00 92.75 82 VAL A N 1
ATOM 679 C CA . VAL A 1 82 ? -19.798 -1.751 6.779 1.00 92.75 82 VAL A CA 1
ATOM 680 C C . VAL A 1 82 ? -18.417 -2.405 6.742 1.00 92.75 82 VAL A C 1
ATOM 682 O O . VAL A 1 82 ? -17.903 -2.848 7.767 1.00 92.75 82 VAL A O 1
ATOM 685 N N . VAL A 1 83 ? -17.784 -2.447 5.567 1.00 94.75 83 VAL A N 1
ATOM 686 C CA . VAL A 1 83 ? -16.448 -3.024 5.367 1.00 94.75 83 VAL A CA 1
ATOM 687 C C . VAL A 1 83 ? -15.591 -2.001 4.642 1.00 94.75 83 VAL A C 1
ATOM 689 O O . VAL A 1 83 ? -15.569 -1.938 3.417 1.00 94.75 83 VAL A O 1
ATOM 692 N N . GLU A 1 84 ? -14.869 -1.199 5.415 1.00 95.88 84 GLU A N 1
ATOM 693 C CA . GLU A 1 84 ? -14.105 -0.055 4.896 1.00 95.88 84 GLU A CA 1
ATOM 694 C C . GLU A 1 84 ? -12.589 -0.231 4.991 1.00 95.88 84 GLU A C 1
ATOM 696 O O . GLU A 1 84 ? -11.831 0.669 4.619 1.00 95.88 84 GLU A O 1
ATOM 701 N N . THR A 1 85 ? -12.151 -1.378 5.510 1.00 97.00 85 THR A N 1
ATOM 702 C CA . THR A 1 85 ? -10.750 -1.669 5.809 1.00 97.00 85 THR A CA 1
ATOM 703 C C . THR A 1 85 ? -10.323 -3.010 5.237 1.00 97.00 85 THR A C 1
ATOM 705 O O . THR A 1 85 ? -11.151 -3.896 5.041 1.00 97.00 85 THR A O 1
ATOM 708 N N . CYS A 1 86 ? -9.026 -3.165 4.995 1.00 97.75 86 CYS A N 1
ATOM 709 C CA . CYS A 1 86 ? -8.408 -4.399 4.536 1.00 97.75 86 CYS A CA 1
ATOM 710 C C . CYS A 1 86 ? -7.403 -4.957 5.545 1.00 97.75 86 CYS A C 1
ATOM 712 O O . CYS A 1 86 ? -6.863 -4.248 6.404 1.00 97.75 86 CYS A O 1
ATOM 714 N N . VAL A 1 87 ? -7.129 -6.248 5.393 1.00 98.00 87 VAL A N 1
ATOM 715 C CA . VAL A 1 87 ? -5.970 -6.911 5.989 1.00 98.00 87 VAL A CA 1
ATOM 716 C C . VAL A 1 87 ? -4.932 -7.106 4.889 1.00 98.00 87 VAL A C 1
ATOM 718 O O . VAL A 1 87 ? -5.292 -7.407 3.756 1.00 98.00 87 VAL A O 1
ATOM 721 N N . VAL A 1 88 ? -3.653 -6.929 5.202 1.00 97.94 88 VAL A N 1
ATOM 722 C CA . VAL A 1 88 ? -2.551 -7.148 4.257 1.00 97.94 88 VAL A CA 1
ATOM 723 C C . VAL A 1 88 ? -1.657 -8.265 4.781 1.00 97.94 88 VAL A C 1
ATOM 725 O O . VAL A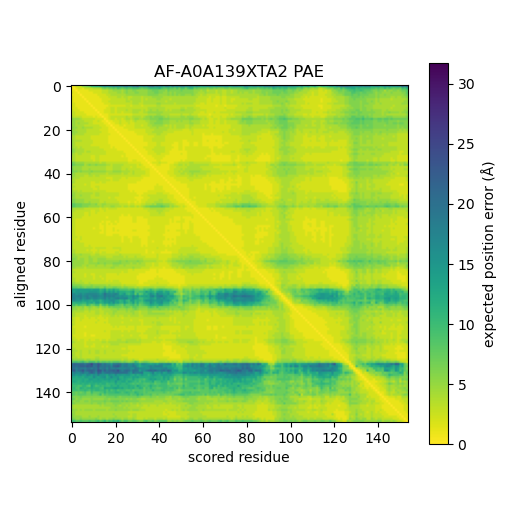 1 88 ? -1.248 -8.220 5.937 1.00 97.94 88 VAL A O 1
ATOM 728 N N . LEU A 1 89 ? -1.339 -9.248 3.943 1.00 96.62 89 LEU A N 1
ATOM 729 C CA . LEU A 1 89 ? -0.256 -10.203 4.162 1.00 96.62 89 LEU A CA 1
ATOM 730 C C . LEU A 1 89 ? 0.897 -9.834 3.231 1.00 96.62 89 LEU A C 1
ATOM 732 O O . LEU A 1 89 ? 0.762 -9.886 2.010 1.00 96.62 89 LEU A O 1
ATOM 736 N N . PHE A 1 90 ? 2.015 -9.441 3.819 1.00 93.69 90 PHE A N 1
ATOM 737 C CA . PHE A 1 90 ? 3.182 -8.924 3.131 1.00 93.69 90 PHE A CA 1
ATOM 738 C C . PHE A 1 90 ? 4.326 -9.933 3.263 1.00 93.69 90 PHE A C 1
ATOM 740 O O . PHE A 1 90 ? 4.979 -10.034 4.300 1.00 93.69 90 PHE A O 1
ATOM 747 N N . ASP A 1 91 ? 4.527 -10.726 2.215 1.00 91.94 91 ASP A N 1
ATOM 748 C CA . ASP A 1 91 ? 5.558 -11.755 2.147 1.00 91.94 91 ASP A CA 1
ATOM 749 C C . ASP A 1 91 ? 6.864 -11.177 1.590 1.00 91.94 91 ASP A C 1
ATOM 751 O O . ASP A 1 91 ? 6.955 -10.813 0.410 1.00 91.94 91 ASP A O 1
ATOM 755 N N . VAL A 1 92 ? 7.881 -11.120 2.455 1.00 87.38 92 VAL A N 1
ATOM 756 C CA . VAL A 1 92 ? 9.203 -10.544 2.154 1.00 87.38 92 VAL A CA 1
ATOM 757 C C . VAL A 1 92 ? 10.274 -11.588 1.845 1.00 87.38 92 VAL A C 1
ATOM 759 O O . VAL A 1 92 ? 11.458 -11.258 1.754 1.00 87.38 92 VAL A O 1
ATOM 762 N N . ARG A 1 93 ? 9.889 -12.857 1.665 1.00 85.94 93 ARG A N 1
ATOM 763 C CA . ARG A 1 93 ? 10.841 -13.945 1.423 1.00 85.94 93 ARG A CA 1
ATOM 764 C C . ARG A 1 93 ? 11.738 -13.668 0.218 1.00 85.94 93 ARG A C 1
ATOM 766 O O . ARG A 1 93 ? 11.266 -13.257 -0.838 1.00 85.94 93 ARG A O 1
ATOM 773 N N . ALA A 1 94 ? 13.020 -14.014 0.365 1.00 76.00 94 ALA A N 1
ATOM 774 C CA . ALA A 1 94 ? 14.030 -13.980 -0.696 1.00 76.00 94 ALA A CA 1
ATOM 775 C C . ALA A 1 94 ? 14.238 -12.596 -1.335 1.00 76.00 94 ALA A C 1
ATOM 777 O O . ALA A 1 94 ? 14.765 -12.498 -2.443 1.00 76.00 94 ALA A O 1
ATOM 778 N N . VAL A 1 95 ? 13.854 -11.528 -0.630 1.00 73.88 95 VAL A N 1
ATOM 779 C CA . VAL A 1 95 ? 14.038 -10.160 -1.098 1.00 73.88 95 VAL A CA 1
ATOM 780 C C . VAL A 1 95 ? 15.102 -9.459 -0.255 1.00 73.88 95 VAL A C 1
ATOM 782 O O . VAL A 1 95 ? 14.971 -9.394 0.968 1.00 73.88 95 VAL A O 1
ATOM 785 N N . PRO A 1 96 ? 16.166 -8.921 -0.877 1.00 67.12 96 PRO A N 1
ATOM 786 C CA . PRO A 1 96 ? 17.174 -8.142 -0.174 1.00 67.12 96 PRO A CA 1
ATOM 787 C C . PRO A 1 96 ? 16.590 -6.775 0.193 1.00 67.12 96 PRO A C 1
ATOM 789 O O . PRO A 1 96 ? 16.748 -5.800 -0.537 1.00 67.12 96 PRO A O 1
ATOM 792 N N . LEU A 1 97 ? 15.896 -6.686 1.330 1.00 65.25 97 LEU A N 1
ATOM 793 C CA . LEU A 1 97 ? 15.166 -5.466 1.688 1.00 65.25 97 LEU A CA 1
ATOM 794 C C . LEU A 1 97 ? 16.074 -4.227 1.866 1.00 65.25 97 LEU A C 1
ATOM 796 O O . LEU A 1 97 ? 15.561 -3.115 1.845 1.00 65.25 97 LEU A O 1
ATOM 800 N N . HIS A 1 98 ? 17.407 -4.381 1.990 1.00 62.97 98 HIS A N 1
ATOM 801 C CA . HIS A 1 98 ? 18.363 -3.253 2.044 1.00 62.97 98 HIS A CA 1
ATOM 802 C C . HIS A 1 98 ? 18.380 -2.468 0.741 1.00 62.97 98 HIS A C 1
ATOM 804 O O . HIS A 1 98 ? 18.818 -1.324 0.724 1.00 62.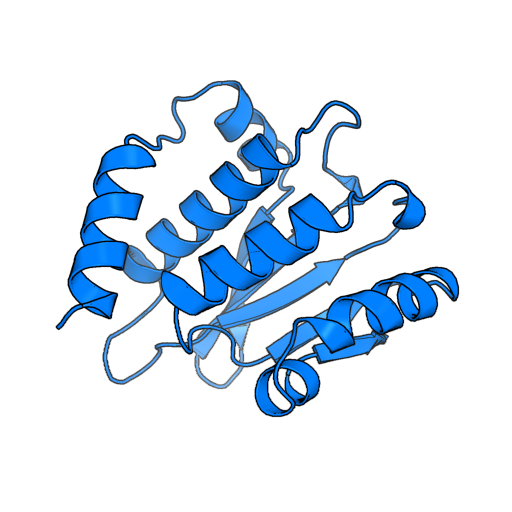97 98 HIS A O 1
ATOM 810 N N . GLN A 1 99 ? 17.953 -3.095 -0.352 1.00 63.38 99 GLN A N 1
ATOM 811 C CA . GLN A 1 99 ? 17.949 -2.490 -1.675 1.00 63.38 99 GLN A CA 1
ATOM 812 C C . GLN A 1 99 ? 16.718 -1.607 -1.890 1.00 63.38 99 GLN A C 1
ATOM 814 O O . GLN A 1 99 ? 16.646 -0.929 -2.910 1.00 63.38 99 GLN A O 1
ATOM 819 N N . PHE A 1 100 ? 15.763 -1.580 -0.949 1.00 68.75 100 PHE A N 1
ATOM 820 C CA . PHE A 1 100 ? 14.629 -0.667 -1.037 1.00 68.75 100 PHE A CA 1
ATOM 821 C C . PHE A 1 100 ? 15.069 0.754 -0.683 1.00 68.75 100 PHE A C 1
ATOM 823 O O . PHE A 1 100 ? 15.506 0.995 0.446 1.00 68.75 100 PHE A O 1
ATOM 830 N N . PRO A 1 101 ? 14.916 1.720 -1.605 1.00 77.38 101 PRO A N 1
ATOM 831 C CA . PRO A 1 101 ? 15.197 3.112 -1.302 1.00 77.38 101 PRO A CA 1
ATOM 832 C C . PRO A 1 101 ? 14.271 3.599 -0.184 1.00 77.38 101 PRO A C 1
ATOM 834 O O . PRO A 1 101 ? 13.050 3.468 -0.279 1.00 77.38 101 PRO A O 1
ATOM 837 N N . VAL A 1 102 ? 14.833 4.205 0.864 1.00 79.00 102 VAL A N 1
ATOM 838 C CA . VAL A 1 102 ? 14.037 4.783 1.963 1.00 79.00 102 VAL A CA 1
ATOM 839 C C . VAL A 1 102 ? 13.049 5.825 1.431 1.00 79.00 102 VAL A C 1
ATOM 841 O O . VAL A 1 102 ? 11.900 5.849 1.858 1.00 79.00 102 VAL A O 1
ATOM 844 N N . SER A 1 103 ? 13.455 6.612 0.430 1.00 84.62 103 SER A N 1
ATOM 845 C CA . SER A 1 103 ? 12.591 7.583 -0.252 1.00 84.62 103 SER A CA 1
ATOM 846 C C . SER A 1 103 ? 11.331 6.949 -0.845 1.00 84.62 103 SER A C 1
ATOM 848 O O . SER A 1 103 ? 10.248 7.509 -0.701 1.00 84.62 103 SER A O 1
ATOM 850 N N . ALA A 1 104 ? 11.447 5.761 -1.443 1.00 85.94 104 ALA A N 1
ATOM 851 C CA . ALA A 1 104 ? 10.316 5.020 -1.992 1.00 85.94 104 ALA A CA 1
ATOM 852 C C . ALA A 1 104 ? 9.353 4.540 -0.897 1.00 85.94 104 ALA A C 1
ATOM 854 O O . ALA A 1 104 ? 8.135 4.617 -1.057 1.00 85.94 104 ALA A O 1
ATOM 855 N N . LEU A 1 105 ? 9.889 4.069 0.234 1.00 83.25 105 LEU A N 1
ATOM 856 C CA . LEU A 1 105 ? 9.077 3.669 1.386 1.00 83.25 105 LEU A CA 1
ATOM 857 C C . LEU A 1 105 ? 8.321 4.869 1.967 1.00 83.25 105 LEU A C 1
ATOM 859 O O . LEU A 1 105 ? 7.113 4.786 2.189 1.00 83.25 105 LEU A O 1
ATOM 863 N N . THR A 1 106 ? 9.010 5.994 2.166 1.00 86.38 106 THR A N 1
ATOM 864 C CA . THR A 1 106 ? 8.411 7.233 2.673 1.00 86.38 106 THR A CA 1
ATOM 865 C C . THR A 1 106 ? 7.337 7.765 1.723 1.00 86.38 106 THR A C 1
ATOM 867 O O . THR A 1 106 ? 6.245 8.116 2.170 1.00 86.38 106 THR A O 1
ATOM 870 N N . ASP A 1 107 ? 7.599 7.786 0.415 1.00 91.69 107 ASP A N 1
ATOM 871 C CA . ASP A 1 107 ? 6.624 8.208 -0.593 1.00 91.69 107 ASP A CA 1
ATOM 872 C C . ASP A 1 107 ? 5.382 7.300 -0.619 1.00 91.69 107 ASP A C 1
ATOM 874 O O . ASP A 1 107 ? 4.250 7.797 -0.627 1.00 91.69 107 ASP A O 1
ATOM 878 N N . MET A 1 108 ? 5.560 5.978 -0.536 1.00 91.56 108 MET A N 1
ATOM 879 C CA . MET A 1 108 ? 4.447 5.030 -0.462 1.00 91.56 108 MET A CA 1
ATOM 880 C C . MET A 1 108 ? 3.594 5.252 0.792 1.00 91.56 108 MET A C 1
ATOM 882 O O . MET A 1 108 ? 2.370 5.366 0.695 1.00 91.56 108 MET A O 1
ATOM 886 N N . VAL A 1 109 ? 4.221 5.346 1.971 1.00 89.56 109 VAL A N 1
ATOM 887 C CA . VAL A 1 109 ? 3.519 5.584 3.244 1.00 89.56 109 VAL A CA 1
ATOM 888 C C . VAL A 1 109 ? 2.747 6.901 3.197 1.00 89.56 109 VAL A C 1
ATOM 890 O O . VAL A 1 109 ? 1.572 6.937 3.574 1.00 89.56 109 VAL A O 1
ATOM 893 N N . ASN A 1 110 ? 3.365 7.967 2.685 1.00 91.44 110 ASN A N 1
ATOM 894 C CA . ASN A 1 110 ? 2.723 9.269 2.525 1.00 91.44 110 ASN A CA 1
ATOM 895 C C . ASN A 1 110 ? 1.542 9.204 1.554 1.00 91.44 110 ASN A C 1
ATOM 897 O O . ASN A 1 110 ? 0.472 9.738 1.850 1.00 91.44 110 ASN A O 1
ATOM 901 N N . THR A 1 111 ? 1.712 8.521 0.422 1.00 94.75 111 THR A N 1
ATOM 902 C CA . THR A 1 111 ? 0.659 8.360 -0.584 1.00 94.75 111 THR A CA 1
ATOM 903 C C . THR A 1 111 ? -0.531 7.606 -0.002 1.00 94.75 111 THR A C 1
ATOM 905 O O . THR A 1 111 ? -1.653 8.096 -0.077 1.00 94.75 111 THR A O 1
ATOM 908 N N . LEU A 1 112 ? -0.309 6.460 0.647 1.00 94.19 112 LEU A N 1
ATOM 909 C CA . LEU A 1 112 ? -1.385 5.678 1.261 1.00 94.19 112 LEU A CA 1
ATOM 910 C C . LEU A 1 112 ? -2.070 6.438 2.402 1.00 94.19 112 LEU A C 1
ATOM 912 O O . LEU A 1 112 ? -3.292 6.410 2.502 1.00 94.19 112 LEU A O 1
ATOM 916 N N . THR A 1 113 ? -1.310 7.164 3.225 1.00 91.38 113 THR A N 1
ATOM 917 C CA . THR A 1 113 ? -1.865 7.953 4.336 1.00 91.38 113 THR A CA 1
ATOM 918 C C . THR A 1 113 ? -2.764 9.084 3.837 1.00 91.38 113 THR A C 1
ATOM 920 O O . THR A 1 113 ? -3.829 9.301 4.408 1.00 91.38 113 THR A O 1
ATOM 923 N N . LYS A 1 114 ? -2.362 9.784 2.768 1.00 93.06 114 LYS A N 1
ATOM 924 C CA . LYS A 1 114 ? -3.109 10.925 2.218 1.00 93.06 114 LYS A CA 1
ATOM 925 C C . LYS A 1 114 ? -4.257 10.500 1.303 1.00 93.06 114 LYS A C 1
ATOM 927 O O . LYS A 1 114 ? -5.336 11.067 1.379 1.00 93.06 114 LYS A O 1
ATOM 932 N N . GLN A 1 115 ? -4.037 9.518 0.431 1.00 95.31 115 GLN A N 1
ATOM 933 C CA . GLN A 1 115 ? -4.994 9.151 -0.622 1.00 95.31 115 GLN A CA 1
ATOM 934 C C . GLN A 1 115 ? -5.950 8.029 -0.208 1.00 95.31 115 GLN A C 1
ATOM 936 O O . GLN A 1 115 ? -7.064 7.950 -0.727 1.00 95.31 115 GLN A O 1
ATOM 941 N N . PHE A 1 116 ? -5.532 7.180 0.735 1.00 94.56 116 PHE A N 1
ATOM 942 C CA . PHE A 1 116 ? -6.288 6.024 1.224 1.00 94.56 116 PHE A CA 1
ATOM 943 C C . PHE A 1 116 ? -6.329 6.006 2.761 1.00 94.56 116 PHE A C 1
ATOM 945 O O . PHE A 1 116 ? -5.971 4.996 3.387 1.00 94.56 116 PHE A O 1
ATOM 952 N N . PRO A 1 117 ? -6.762 7.112 3.400 1.00 91.75 117 PRO A N 1
ATOM 953 C CA . PRO A 1 117 ? -6.736 7.223 4.847 1.00 91.75 117 PRO A CA 1
ATOM 954 C C . PRO A 1 117 ? -7.594 6.131 5.492 1.00 91.75 117 PRO A C 1
ATOM 956 O O . PRO A 1 117 ? -8.645 5.740 4.983 1.00 91.75 117 PRO A O 1
ATOM 959 N N . PHE A 1 118 ? -7.119 5.629 6.632 1.00 91.56 118 PHE A N 1
ATOM 960 C CA . PHE A 1 118 ? -7.817 4.664 7.488 1.00 91.56 118 PHE A CA 1
ATOM 961 C C . PHE A 1 118 ? -8.194 3.317 6.846 1.00 91.56 118 PHE A C 1
ATOM 963 O O . PHE A 1 118 ? -8.918 2.547 7.467 1.00 91.56 118 PHE A O 1
ATOM 970 N N . ARG A 1 119 ? -7.655 2.961 5.671 1.00 95.12 119 ARG A N 1
ATOM 971 C CA . ARG A 1 119 ? -7.997 1.699 4.983 1.00 95.12 119 ARG A CA 1
ATOM 972 C C . ARG A 1 119 ? -7.311 0.454 5.538 1.00 95.12 119 ARG A C 1
ATOM 974 O O . ARG A 1 119 ? -7.832 -0.643 5.385 1.00 95.12 119 ARG A O 1
ATOM 981 N N . LEU A 1 120 ? -6.172 0.588 6.212 1.00 96.06 120 LEU A N 1
ATOM 982 C CA . LEU A 1 120 ? -5.476 -0.562 6.791 1.00 96.06 120 LEU A CA 1
ATOM 983 C C . LEU A 1 120 ? -6.053 -0.918 8.168 1.00 96.06 120 LEU A C 1
ATOM 985 O O . LEU A 1 120 ? -5.959 -0.110 9.097 1.00 96.06 120 LEU A O 1
ATOM 989 N N . HIS A 1 121 ? -6.581 -2.136 8.322 1.00 96.56 121 HIS A N 1
ATOM 990 C CA . HIS A 1 121 ? -6.893 -2.715 9.632 1.00 96.56 121 HIS A CA 1
ATOM 991 C C . HIS A 1 121 ? -5.645 -3.334 10.266 1.00 96.56 121 HIS A C 1
ATOM 993 O O . HIS A 1 121 ? -5.302 -3.012 11.403 1.00 96.56 121 HIS A O 1
ATOM 999 N N . ARG A 1 122 ? -4.958 -4.215 9.527 1.00 96.00 122 ARG A N 1
ATOM 1000 C CA . ARG A 1 122 ? -3.762 -4.923 9.997 1.00 96.00 122 ARG A CA 1
ATOM 1001 C C . ARG A 1 122 ? -2.865 -5.334 8.839 1.00 96.00 122 ARG A C 1
ATOM 1003 O O . ARG A 1 122 ? -3.373 -5.735 7.795 1.00 96.00 122 ARG A O 1
ATOM 1010 N N . MET A 1 123 ? -1.556 -5.274 9.050 1.00 95.50 123 MET A N 1
ATOM 1011 C CA . MET A 1 123 ? -0.553 -5.810 8.138 1.00 95.50 123 MET A CA 1
ATOM 1012 C C . MET A 1 123 ? 0.261 -6.886 8.851 1.00 95.50 123 MET A C 1
ATOM 1014 O O . MET A 1 123 ? 0.823 -6.649 9.919 1.00 95.50 123 MET A O 1
ATOM 1018 N N . TRP A 1 124 ? 0.313 -8.061 8.245 1.00 94.56 124 TRP A N 1
ATOM 1019 C CA . TRP A 1 124 ? 1.102 -9.202 8.675 1.00 94.56 124 TRP A CA 1
ATOM 1020 C C . TRP A 1 124 ? 2.316 -9.302 7.759 1.00 94.56 124 TRP A C 1
ATOM 1022 O O . TRP A 1 124 ? 2.163 -9.572 6.572 1.00 94.56 124 TRP A O 1
ATOM 1032 N N . ILE A 1 125 ? 3.502 -9.052 8.289 1.00 91.31 125 ILE A N 1
ATOM 1033 C CA . ILE A 1 125 ? 4.771 -9.162 7.575 1.00 91.31 125 ILE A CA 1
ATOM 1034 C C . ILE A 1 125 ? 5.354 -10.520 7.947 1.00 91.31 125 ILE A C 1
ATOM 1036 O O . ILE A 1 125 ? 5.608 -10.766 9.123 1.00 91.31 125 ILE A O 1
ATOM 1040 N N . ILE A 1 126 ? 5.487 -11.406 6.961 1.00 90.88 126 ILE A N 1
ATOM 1041 C CA . ILE A 1 126 ? 5.916 -12.796 7.168 1.00 90.88 126 ILE A CA 1
ATOM 1042 C C . ILE A 1 126 ? 7.246 -13.075 6.483 1.00 90.88 126 ILE A C 1
ATOM 1044 O O . ILE A 1 126 ? 7.562 -12.449 5.469 1.00 90.88 126 ILE A O 1
ATOM 1048 N N . ASN A 1 127 ? 7.956 -14.093 6.974 1.00 82.69 127 ASN A N 1
ATOM 1049 C CA . ASN A 1 127 ? 9.320 -14.423 6.556 1.00 82.69 127 ASN A CA 1
ATOM 1050 C C . ASN A 1 127 ? 10.285 -13.284 6.900 1.00 82.69 127 ASN A C 1
ATOM 1052 O O . ASN A 1 127 ? 11.188 -12.957 6.122 1.00 82.69 127 ASN A O 1
ATOM 1056 N N . ASP A 1 128 ? 10.055 -12.681 8.066 1.00 67.75 128 ASP A N 1
ATOM 1057 C CA . ASP A 1 128 ? 10.894 -11.637 8.621 1.00 67.75 128 ASP A CA 1
ATOM 1058 C C . ASP A 1 128 ? 12.287 -12.212 8.945 1.00 67.75 128 ASP A C 1
ATOM 1060 O O . ASP A 1 128 ? 12.487 -12.969 9.892 1.00 67.75 128 ASP A O 1
ATOM 1064 N N . SER A 1 129 ? 13.272 -11.903 8.095 1.00 66.56 129 SER A N 1
ATOM 1065 C CA . SER A 1 129 ? 14.687 -12.094 8.440 1.00 66.56 129 SER A CA 1
ATOM 1066 C C . SER A 1 129 ? 15.139 -10.970 9.373 1.00 66.56 129 SER A C 1
ATOM 1068 O O . SER A 1 129 ? 14.661 -9.856 9.208 1.00 66.56 129 SER A O 1
ATOM 1070 N N . PHE A 1 130 ? 16.161 -11.180 10.214 1.00 63.25 130 PHE A N 1
ATOM 1071 C CA . PHE A 1 130 ? 16.784 -10.139 11.067 1.00 63.25 130 PHE A CA 1
ATOM 1072 C C . PHE A 1 130 ? 16.953 -8.764 10.381 1.00 63.25 130 PHE A C 1
ATOM 1074 O O . PHE A 1 130 ? 16.825 -7.713 11.004 1.00 63.25 130 PHE A O 1
ATOM 1081 N N . PHE A 1 131 ? 17.182 -8.771 9.068 1.00 62.25 131 PHE A N 1
ATOM 1082 C CA . PHE A 1 131 ? 17.297 -7.601 8.212 1.00 62.25 131 PHE A CA 1
ATOM 1083 C C . PHE A 1 131 ? 16.021 -6.712 8.126 1.00 62.25 131 PHE A C 1
ATOM 1085 O O . PHE A 1 131 ? 16.123 -5.491 7.984 1.00 62.25 131 PHE A O 1
ATOM 1092 N N . VAL A 1 132 ? 14.810 -7.265 8.262 1.00 66.69 132 VAL A N 1
ATOM 1093 C CA . VAL A 1 132 ? 13.557 -6.482 8.329 1.00 66.69 132 VAL A CA 1
ATOM 1094 C C . VAL A 1 132 ? 13.532 -5.615 9.578 1.00 66.69 132 VAL A C 1
ATOM 1096 O O . VAL A 1 132 ? 13.031 -4.502 9.495 1.00 66.69 132 VAL A O 1
ATOM 1099 N N . GLN A 1 133 ? 14.110 -6.041 10.707 1.00 70.00 133 GLN A N 1
ATOM 1100 C CA . GLN A 1 133 ? 14.154 -5.207 11.917 1.00 70.00 133 GLN A CA 1
ATOM 1101 C C . GLN A 1 133 ? 14.940 -3.904 11.684 1.00 70.00 133 GLN A C 1
ATOM 1103 O O . GLN A 1 133 ? 14.577 -2.848 12.214 1.00 70.00 133 GLN A O 1
ATOM 1108 N N . THR A 1 134 ? 15.962 -3.936 10.820 1.00 69.31 134 THR A N 1
ATOM 1109 C CA . THR A 1 134 ? 16.690 -2.736 10.380 1.00 69.31 134 THR A CA 1
ATOM 1110 C C . THR A 1 134 ? 15.802 -1.822 9.534 1.00 69.31 134 THR A C 1
ATOM 1112 O O . THR A 1 134 ? 15.681 -0.636 9.840 1.00 69.31 134 THR A O 1
ATOM 1115 N N . VAL A 1 135 ? 15.116 -2.361 8.520 1.00 70.94 135 VAL A N 1
ATOM 1116 C CA . VAL A 1 135 ? 14.188 -1.577 7.676 1.00 70.94 135 VAL A CA 1
ATOM 1117 C C . VAL A 1 135 ? 13.011 -1.043 8.491 1.00 70.94 135 VAL A C 1
ATOM 1119 O O . VAL A 1 135 ? 12.585 0.094 8.309 1.00 70.94 135 VAL A O 1
ATOM 1122 N N . TRP A 1 136 ? 12.517 -1.829 9.443 1.00 76.69 136 TRP A N 1
ATOM 1123 C CA . TRP A 1 136 ? 11.449 -1.455 10.356 1.00 76.69 136 TRP A CA 1
ATOM 1124 C C . TRP A 1 136 ? 11.851 -0.290 11.253 1.00 76.69 136 TRP A C 1
ATOM 1126 O O . TRP A 1 136 ? 11.057 0.622 11.456 1.00 76.69 136 TRP A O 1
ATOM 1136 N N . SER A 1 137 ? 13.093 -0.266 11.737 1.00 76.81 137 SER A N 1
ATOM 1137 C CA . SER A 1 137 ? 13.602 0.851 12.543 1.00 76.81 137 SER A CA 1
ATOM 1138 C C . SER A 1 137 ? 13.579 2.176 11.775 1.00 76.81 137 SER A C 1
ATOM 1140 O O . SER A 1 137 ? 13.273 3.211 12.361 1.00 76.81 137 SER A O 1
ATOM 1142 N N . ILE A 1 138 ? 13.812 2.130 10.460 1.00 72.94 138 ILE A N 1
ATOM 1143 C CA . ILE A 1 138 ? 13.674 3.285 9.566 1.00 72.94 138 ILE A CA 1
ATOM 1144 C C . ILE A 1 138 ? 12.189 3.602 9.336 1.00 72.94 138 ILE A C 1
ATOM 1146 O O . ILE A 1 138 ? 11.760 4.737 9.520 1.00 72.94 138 ILE A O 1
ATOM 1150 N N . ALA A 1 139 ? 11.375 2.599 8.997 1.00 76.69 139 ALA A N 1
ATOM 1151 C CA . ALA A 1 139 ? 9.951 2.778 8.714 1.00 76.69 139 ALA A CA 1
ATOM 1152 C C . ALA A 1 139 ? 9.169 3.375 9.899 1.00 76.69 139 ALA A C 1
ATOM 1154 O O . ALA A 1 139 ? 8.290 4.210 9.688 1.00 76.69 139 ALA A O 1
ATOM 1155 N N . LYS A 1 140 ? 9.513 3.014 11.145 1.00 81.44 140 LYS A N 1
ATOM 1156 C CA . LYS A 1 140 ? 8.912 3.580 12.368 1.00 81.44 140 LYS A CA 1
ATOM 1157 C C . LYS A 1 140 ? 8.992 5.102 12.430 1.00 81.44 140 LYS A C 1
ATOM 1159 O O . LYS A 1 140 ? 8.072 5.719 12.951 1.00 81.44 140 LYS A O 1
ATOM 1164 N N . GLN A 1 141 ? 10.050 5.709 11.891 1.00 82.06 141 GLN A N 1
ATOM 1165 C CA . GLN A 1 141 ? 10.225 7.166 11.914 1.00 82.06 141 GLN A CA 1
ATOM 1166 C C . GLN A 1 141 ? 9.177 7.894 11.063 1.00 82.06 141 GLN A C 1
ATOM 1168 O O . GLN A 1 141 ? 8.894 9.064 11.300 1.00 82.06 141 GLN A O 1
ATOM 1173 N N . PHE A 1 142 ? 8.576 7.197 10.096 1.00 80.94 142 PHE A N 1
ATOM 1174 C CA . PHE A 1 142 ? 7.583 7.751 9.174 1.00 80.94 142 PHE A CA 1
ATOM 1175 C C . PHE A 1 142 ? 6.153 7.296 9.486 1.00 80.94 142 PHE A C 1
ATOM 1177 O O . PHE A 1 142 ? 5.215 7.709 8.806 1.00 80.94 142 PHE A O 1
ATOM 1184 N N . LEU A 1 143 ? 5.971 6.434 10.490 1.00 83.81 143 LEU A N 1
ATOM 1185 C CA . LEU A 1 143 ? 4.677 5.886 10.877 1.00 83.81 143 LEU A CA 1
ATOM 1186 C C . LEU A 1 143 ? 4.257 6.432 12.239 1.00 83.81 143 LEU A C 1
ATOM 1188 O O . LEU A 1 143 ? 5.003 6.361 13.212 1.00 83.81 143 LEU A O 1
ATOM 1192 N N . THR A 1 144 ? 3.013 6.892 12.329 1.00 87.25 144 THR A N 1
ATOM 1193 C CA . THR A 1 144 ? 2.374 7.220 13.613 1.00 87.25 144 THR A CA 1
ATOM 1194 C C . THR A 1 144 ? 2.279 5.980 14.506 1.00 87.25 144 THR A C 1
ATOM 1196 O O . THR A 1 144 ? 2.213 4.854 14.008 1.00 87.25 144 THR A O 1
ATOM 1199 N N . GLU A 1 145 ? 2.190 6.158 15.825 1.00 87.62 145 GLU A N 1
ATOM 1200 C CA . GLU A 1 145 ? 2.053 5.040 16.775 1.00 87.62 145 GLU A CA 1
ATOM 1201 C C . GLU A 1 145 ? 0.880 4.111 16.421 1.00 87.62 145 GLU A C 1
ATOM 1203 O O . GLU A 1 145 ? 1.019 2.887 16.419 1.00 87.62 145 GLU A O 1
ATOM 1208 N N . VAL A 1 146 ? -0.258 4.685 16.015 1.00 88.06 146 VAL A N 1
ATOM 1209 C CA . VAL A 1 146 ? -1.444 3.930 15.582 1.00 88.06 146 VAL A CA 1
ATOM 1210 C C . VAL A 1 146 ? -1.160 3.103 14.326 1.00 88.06 146 VAL A C 1
ATOM 1212 O O . VAL A 1 146 ? -1.639 1.976 14.208 1.00 88.06 146 VAL A O 1
ATOM 1215 N N . GLN A 1 147 ? -0.381 3.621 13.373 1.00 88.25 147 GLN A N 1
ATOM 1216 C CA . GLN A 1 147 ? 0.036 2.845 12.203 1.00 88.25 147 GLN A CA 1
ATOM 1217 C C . GLN A 1 147 ? 1.011 1.733 12.593 1.00 88.25 147 GLN A C 1
ATOM 1219 O O . GLN A 1 147 ? 0.884 0.620 12.085 1.00 88.25 147 GLN A O 1
ATOM 1224 N N . GLN A 1 148 ? 1.930 1.994 13.525 1.00 89.81 148 GLN A N 1
ATOM 1225 C CA . GLN A 1 148 ? 2.882 0.991 13.997 1.00 89.81 148 GLN A CA 1
ATOM 1226 C C . GLN A 1 148 ? 2.183 -0.184 14.691 1.00 89.81 148 GLN A C 1
ATOM 1228 O O . GLN A 1 148 ? 2.521 -1.338 14.437 1.00 89.81 148 GLN A O 1
ATOM 1233 N N . GLN A 1 149 ? 1.147 0.079 15.493 1.00 92.00 149 GLN A N 1
ATOM 1234 C CA . GLN A 1 149 ? 0.368 -0.960 16.181 1.00 92.00 149 GLN A CA 1
ATOM 1235 C C . GLN A 1 149 ? -0.344 -1.936 15.227 1.00 92.00 149 GLN A C 1
ATOM 1237 O O . GLN A 1 149 ? -0.627 -3.080 15.608 1.00 92.00 149 GLN A O 1
ATOM 1242 N N . LYS A 1 150 ? -0.618 -1.505 13.987 1.00 92.69 150 LYS A N 1
ATOM 1243 C CA . LYS A 1 150 ? -1.240 -2.327 12.937 1.00 92.69 150 LYS A CA 1
ATOM 1244 C C . LYS A 1 150 ? -0.263 -3.290 12.267 1.00 92.69 150 LYS A C 1
ATOM 1246 O O . LYS A 1 150 ? -0.726 -4.218 11.604 1.00 92.69 150 LYS A O 1
ATOM 1251 N N . MET A 1 151 ? 1.043 -3.086 12.428 1.00 92.12 151 MET A N 1
ATOM 1252 C CA . MET A 1 151 ? 2.083 -3.932 11.843 1.00 92.12 151 MET A CA 1
ATOM 1253 C C . MET A 1 151 ? 2.404 -5.090 12.791 1.00 92.12 151 MET A C 1
ATOM 1255 O O . MET A 1 151 ? 2.612 -4.887 13.990 1.00 92.12 151 MET A O 1
ATOM 1259 N N . LYS A 1 152 ? 2.426 -6.316 12.268 1.00 90.88 152 LYS A N 1
ATOM 1260 C CA . LYS A 1 152 ? 2.794 -7.529 13.005 1.00 90.88 152 LYS A CA 1
ATOM 1261 C C . LYS A 1 152 ? 3.815 -8.325 12.198 1.00 90.88 152 LYS A C 1
ATOM 1263 O O . LYS A 1 152 ? 3.626 -8.480 10.998 1.00 90.88 152 LYS A O 1
ATOM 1268 N N . PHE A 1 153 ? 4.854 -8.821 12.859 1.00 87.88 153 PHE A N 1
ATOM 1269 C CA . PHE A 1 153 ? 6.029 -9.439 12.239 1.00 87.88 153 PHE A CA 1
ATOM 1270 C C . PHE A 1 153 ? 6.139 -10.906 12.667 1.00 87.88 153 PHE A C 1
ATOM 1272 O O . PHE A 1 153 ? 5.954 -11.184 13.855 1.00 87.88 153 PHE A O 1
ATOM 1279 N N . PHE A 1 154 ? 6.389 -11.808 11.711 1.00 82.50 154 PHE A N 1
ATOM 1280 C CA . PHE A 1 154 ? 6.447 -13.265 11.891 1.00 82.50 154 PHE A CA 1
ATOM 1281 C C . PHE A 1 154 ? 7.529 -13.930 11.033 1.00 82.50 154 PHE A C 1
ATOM 1283 O O . PHE A 1 154 ? 7.742 -13.512 9.865 1.00 82.50 154 PHE A O 1
#

pLDDT: mean 90.18, std 9.11, range [62.25, 98.5]

Organism: NCBI:txid1074872